Protein AF-A0A158S898-F1 (afdb_monomer_lite)

pLDDT: mean 87.98, std 10.9, range [33.06, 97.81]

Radius of gyration: 15.16 Å; chains: 1; bounding box: 41×42×34 Å

Secondary structure (DSSP, 8-state):
--------TTS-HHHHHHHHHHHHHHHHHHHHHHHHHHHHH-SHHHHHHIIIIIHHHHHHHHHHHHHHHHTTSS-S--HHHHHHHHHHHHHHHHHSHHHHHHHHS--TTSHHHHHHHHHHHHHHHH--

Structure (mmCIF, N/CA/C/O backbone):
data_AF-A0A158S898-F1
#
_entry.id   AF-A0A158S898-F1
#
loop_
_atom_site.group_PDB
_atom_site.id
_atom_site.type_symbol
_atom_site.label_atom_id
_atom_site.label_alt_id
_atom_site.label_comp_id
_atom_site.label_asym_id
_atom_site.label_entity_id
_atom_site.label_seq_id
_atom_site.pdbx_PDB_ins_code
_atom_site.Cartn_x
_atom_site.Cartn_y
_atom_site.Cartn_z
_atom_site.occupancy
_atom_site.B_iso_or_equiv
_atom_site.auth_seq_id
_atom_site.auth_comp_id
_atom_site.auth_asym_id
_atom_site.auth_atom_id
_atom_site.pdbx_PDB_model_num
ATOM 1 N N . MET A 1 1 ? 8.249 16.696 6.312 1.00 33.06 1 MET A N 1
ATOM 2 C CA . MET A 1 1 ? 8.964 15.991 5.232 1.00 33.06 1 MET A CA 1
ATOM 3 C C . MET A 1 1 ? 8.712 14.516 5.486 1.00 33.06 1 MET A C 1
ATOM 5 O O . MET A 1 1 ? 9.065 14.060 6.563 1.00 33.06 1 MET A O 1
ATOM 9 N N . ILE A 1 2 ? 7.932 13.836 4.642 1.00 42.50 2 ILE A N 1
ATOM 10 C CA . ILE A 1 2 ? 7.684 12.398 4.822 1.00 42.50 2 ILE A CA 1
ATOM 11 C C . ILE A 1 2 ? 8.923 11.713 4.258 1.00 42.50 2 ILE A C 1
ATOM 13 O O . ILE A 1 2 ? 9.154 11.797 3.054 1.00 42.50 2 ILE A O 1
ATOM 17 N N . GLU A 1 3 ? 9.741 11.125 5.126 1.00 45.38 3 GLU A N 1
ATOM 18 C CA . GLU A 1 3 ? 10.827 10.243 4.701 1.00 45.38 3 GLU A CA 1
ATOM 19 C C . GLU A 1 3 ? 10.221 9.156 3.798 1.00 45.38 3 GLU A C 1
ATOM 21 O O . GLU A 1 3 ? 9.231 8.526 4.195 1.00 45.38 3 GLU A O 1
ATOM 26 N N . PRO A 1 4 ? 10.730 8.955 2.572 1.00 55.47 4 PRO A N 1
ATOM 27 C CA . PRO A 1 4 ? 10.269 7.855 1.750 1.00 55.47 4 PRO A CA 1
ATOM 28 C C . PRO A 1 4 ? 10.515 6.560 2.519 1.00 55.47 4 PRO A C 1
ATOM 30 O O . PRO A 1 4 ? 11.604 6.325 3.036 1.00 55.47 4 PRO A O 1
ATOM 33 N N . VAL A 1 5 ? 9.486 5.719 2.594 1.00 61.97 5 VAL A N 1
ATOM 34 C CA . VAL A 1 5 ? 9.631 4.351 3.078 1.00 61.97 5 VAL A CA 1
ATOM 35 C C . VAL A 1 5 ? 10.706 3.684 2.219 1.00 61.97 5 VAL A C 1
ATOM 37 O O . VAL A 1 5 ? 10.485 3.430 1.036 1.00 61.97 5 VAL A O 1
ATOM 40 N N . ALA A 1 6 ? 11.887 3.475 2.795 1.00 67.25 6 ALA A N 1
ATOM 41 C CA . ALA A 1 6 ? 13.045 2.937 2.103 1.00 67.25 6 ALA A CA 1
ATOM 42 C C . ALA A 1 6 ? 13.322 1.519 2.603 1.00 67.25 6 ALA A C 1
ATOM 44 O O . ALA A 1 6 ? 13.373 1.265 3.805 1.00 67.25 6 ALA A O 1
ATOM 45 N N . ALA A 1 7 ? 13.500 0.597 1.664 1.00 71.75 7 ALA A N 1
ATOM 46 C CA . ALA A 1 7 ? 13.978 -0.750 1.930 1.00 71.75 7 ALA A CA 1
ATOM 47 C C . ALA A 1 7 ? 15.452 -0.859 1.502 1.00 71.75 7 ALA A C 1
ATOM 49 O O . ALA A 1 7 ? 15.856 -0.149 0.573 1.00 71.75 7 ALA A O 1
ATOM 50 N N . PRO A 1 8 ? 16.253 -1.732 2.138 1.00 79.44 8 PRO A N 1
ATOM 51 C CA . PRO A 1 8 ? 17.643 -1.952 1.752 1.00 79.44 8 PRO A CA 1
ATOM 52 C C . PRO A 1 8 ? 17.779 -2.312 0.263 1.00 79.44 8 PRO A C 1
ATOM 54 O O . PRO A 1 8 ? 16.972 -3.066 -0.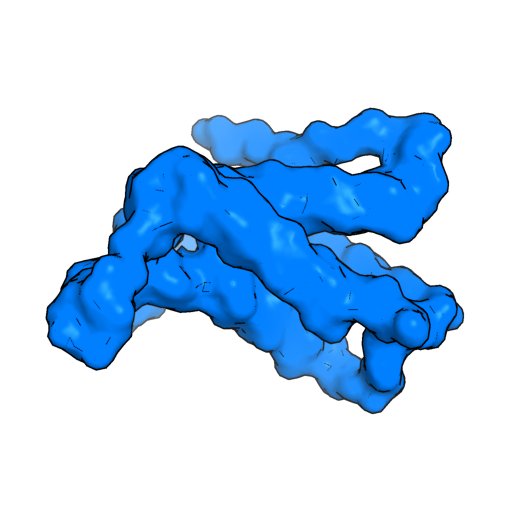290 1.00 79.44 8 PRO A O 1
ATOM 57 N N . ALA A 1 9 ? 18.773 -1.726 -0.409 1.00 78.12 9 ALA A N 1
ATOM 58 C CA . ALA A 1 9 ? 18.953 -1.866 -1.857 1.00 78.12 9 ALA A CA 1
ATOM 59 C C . ALA A 1 9 ? 19.518 -3.237 -2.273 1.00 78.12 9 ALA A C 1
ATOM 61 O O . ALA A 1 9 ? 19.360 -3.632 -3.427 1.00 78.12 9 ALA A O 1
ATOM 62 N N . ASP A 1 10 ? 20.149 -3.942 -1.337 1.00 88.56 10 ASP A N 1
ATOM 63 C CA . ASP A 1 10 ? 20.801 -5.245 -1.481 1.00 88.56 10 ASP A CA 1
ATOM 64 C C . ASP A 1 10 ? 19.829 -6.436 -1.468 1.00 88.56 10 ASP A C 1
ATOM 66 O O . ASP A 1 10 ? 20.209 -7.539 -1.859 1.00 88.56 10 ASP A O 1
ATOM 70 N N . LEU A 1 11 ? 18.567 -6.223 -1.085 1.00 88.44 11 LEU A N 1
ATOM 71 C CA . LEU A 1 11 ? 17.542 -7.265 -1.133 1.00 88.44 11 LEU A CA 1
ATOM 72 C C . LEU A 1 11 ? 17.124 -7.605 -2.578 1.00 88.44 11 LEU A C 1
ATOM 74 O O . LEU A 1 11 ? 17.007 -6.696 -3.418 1.00 88.44 11 LEU A O 1
ATOM 78 N N . PRO A 1 12 ? 16.794 -8.884 -2.866 1.00 91.56 12 PRO A N 1
ATOM 79 C CA . PRO A 1 12 ? 16.079 -9.265 -4.081 1.00 91.56 12 PRO A CA 1
ATOM 80 C C . PRO A 1 12 ? 14.827 -8.404 -4.276 1.00 91.56 12 PRO A C 1
ATOM 82 O O . PRO A 1 12 ? 14.184 -7.998 -3.310 1.00 91.56 12 PRO A O 1
ATOM 85 N N . PHE A 1 13 ? 14.465 -8.111 -5.527 1.00 90.44 13 PHE A N 1
ATOM 86 C CA . PHE A 1 13 ? 13.361 -7.192 -5.835 1.00 90.44 13 PHE A CA 1
ATOM 87 C C . PHE A 1 13 ? 12.052 -7.593 -5.147 1.00 90.44 13 PHE A C 1
ATOM 89 O O . PHE A 1 13 ? 11.366 -6.732 -4.610 1.00 90.44 13 PHE A O 1
ATOM 96 N N . GLU A 1 14 ? 11.726 -8.883 -5.152 1.00 91.19 14 GLU A N 1
ATOM 97 C CA . GLU A 1 14 ? 10.529 -9.448 -4.543 1.00 91.19 14 GLU A CA 1
ATOM 98 C C . GLU A 1 14 ? 10.508 -9.192 -3.029 1.00 91.19 14 GLU A C 1
ATOM 100 O O . GLU A 1 14 ? 9.540 -8.648 -2.502 1.00 91.19 14 GLU A O 1
ATOM 105 N N . GLU A 1 15 ? 11.604 -9.504 -2.338 1.00 92.00 15 GLU A N 1
ATOM 106 C CA . GLU A 1 15 ? 11.750 -9.273 -0.896 1.00 92.00 15 GLU A CA 1
ATOM 107 C C . GLU A 1 15 ? 11.708 -7.780 -0.561 1.00 92.00 15 GLU A C 1
ATOM 109 O O . GLU A 1 15 ? 11.028 -7.355 0.376 1.00 92.00 15 GLU A O 1
ATOM 114 N N . ARG A 1 16 ? 12.377 -6.962 -1.379 1.00 91.31 16 ARG A N 1
ATOM 115 C CA . ARG A 1 16 ? 12.374 -5.507 -1.242 1.00 91.31 16 ARG A CA 1
ATOM 116 C C . ARG A 1 16 ? 10.972 -4.937 -1.425 1.00 91.31 16 ARG A C 1
ATOM 118 O O . ARG A 1 16 ? 10.552 -4.096 -0.636 1.00 91.31 16 ARG A O 1
ATOM 125 N N . TYR A 1 17 ? 10.243 -5.381 -2.446 1.00 91.50 17 TYR A N 1
ATOM 126 C CA . TYR A 1 17 ? 8.886 -4.919 -2.717 1.00 91.50 17 TYR A CA 1
ATOM 127 C C . TYR A 1 17 ? 7.915 -5.355 -1.616 1.00 91.50 17 TYR A C 1
ATOM 129 O O . TYR A 1 17 ? 7.126 -4.534 -1.152 1.00 91.50 17 TYR A O 1
ATOM 137 N N . ALA A 1 18 ? 8.021 -6.596 -1.133 1.00 93.19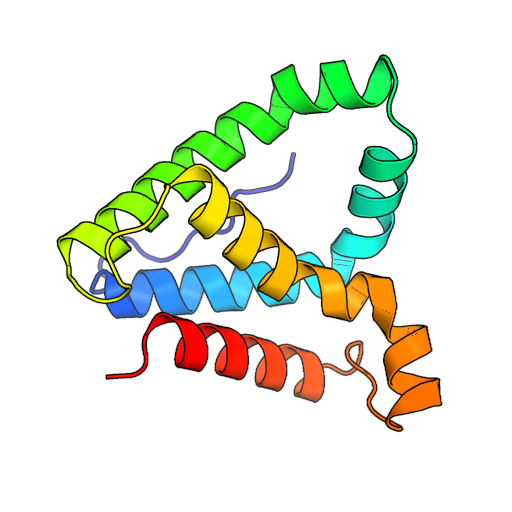 18 ALA A N 1
ATOM 138 C CA . ALA A 1 18 ? 7.239 -7.076 0.001 1.00 93.19 18 ALA A CA 1
ATOM 139 C C . ALA A 1 18 ? 7.486 -6.226 1.260 1.00 93.19 18 ALA A C 1
ATOM 141 O O . ALA A 1 18 ? 6.532 -5.795 1.908 1.00 93.19 18 ALA A O 1
ATOM 142 N N . LEU A 1 19 ? 8.749 -5.903 1.566 1.00 93.31 19 LEU A N 1
ATOM 143 C CA . LEU A 1 19 ? 9.101 -5.029 2.686 1.00 93.31 19 LEU A CA 1
ATOM 144 C C . LEU A 1 19 ? 8.551 -3.605 2.507 1.00 93.31 19 LEU A C 1
ATOM 146 O O . LEU A 1 19 ? 7.977 -3.045 3.441 1.00 93.31 19 LEU A O 1
ATOM 150 N N . LEU A 1 20 ? 8.681 -3.024 1.311 1.00 91.62 20 LEU A N 1
ATOM 151 C CA . LEU A 1 20 ? 8.126 -1.703 1.001 1.00 91.62 20 LEU A CA 1
ATOM 152 C C . LEU A 1 20 ? 6.606 -1.677 1.160 1.00 91.62 20 LEU A C 1
ATOM 154 O O . LEU A 1 20 ? 6.069 -0.735 1.741 1.00 91.62 20 LEU A O 1
ATOM 158 N N . LEU A 1 21 ? 5.911 -2.710 0.683 1.00 92.75 21 LEU A N 1
ATOM 159 C CA . LEU A 1 21 ? 4.464 -2.825 0.815 1.00 92.75 21 LEU A CA 1
ATOM 160 C C . LEU A 1 21 ? 4.052 -2.969 2.284 1.00 92.75 21 LEU A C 1
ATOM 162 O O . LEU A 1 21 ? 3.124 -2.291 2.728 1.00 92.75 21 LEU A O 1
ATOM 166 N N . TRP A 1 22 ? 4.780 -3.778 3.056 1.00 94.88 22 TRP A N 1
ATOM 167 C CA . TRP A 1 22 ? 4.551 -3.943 4.490 1.00 94.88 22 TRP A CA 1
ATOM 168 C C . TRP A 1 22 ? 4.699 -2.623 5.254 1.00 94.88 22 TRP A C 1
ATOM 170 O O . TRP A 1 22 ? 3.803 -2.211 5.997 1.00 94.88 22 TRP A O 1
ATOM 180 N N . LEU A 1 23 ? 5.801 -1.910 5.018 1.00 93.12 23 LEU A N 1
ATOM 181 C CA . LEU A 1 23 ? 6.056 -0.603 5.618 1.00 93.12 23 LEU A CA 1
ATOM 182 C C . LEU A 1 23 ? 5.017 0.434 5.169 1.00 93.12 23 LEU A C 1
ATOM 184 O O . LEU A 1 23 ? 4.573 1.252 5.976 1.00 93.12 23 LEU A O 1
ATOM 188 N N . TYR A 1 24 ? 4.577 0.382 3.909 1.00 91.62 24 TYR A N 1
ATOM 189 C CA . TYR A 1 24 ? 3.560 1.290 3.390 1.00 91.62 24 TYR A CA 1
ATOM 190 C C . TYR A 1 24 ? 2.187 1.068 4.043 1.00 91.62 24 TYR A C 1
ATOM 192 O O . TYR A 1 24 ? 1.487 2.037 4.353 1.00 91.62 24 TYR A O 1
ATOM 200 N N . VAL A 1 25 ? 1.815 -0.184 4.320 1.00 95.06 25 VAL A N 1
ATOM 201 C CA . VAL A 1 25 ? 0.602 -0.520 5.081 1.00 95.06 25 VAL A CA 1
ATOM 202 C C . VAL A 1 25 ? 0.670 0.040 6.496 1.00 95.06 25 VAL A C 1
ATOM 204 O O . VAL A 1 25 ? -0.258 0.726 6.923 1.00 95.06 25 VAL A O 1
ATOM 207 N N . ARG A 1 26 ? 1.786 -0.152 7.201 1.00 93.38 26 ARG A N 1
ATOM 208 C CA . ARG A 1 26 ? 1.953 0.397 8.556 1.00 93.38 26 ARG A CA 1
ATOM 209 C C . ARG A 1 26 ? 1.937 1.917 8.586 1.00 93.38 26 ARG A C 1
ATOM 211 O O . ARG A 1 26 ? 1.224 2.501 9.394 1.00 93.38 26 ARG A O 1
ATOM 218 N N . TYR A 1 27 ? 2.645 2.552 7.657 1.00 90.31 27 TYR A N 1
ATOM 219 C CA . TYR A 1 27 ? 2.605 4.002 7.491 1.00 90.31 27 TYR A CA 1
ATOM 220 C C . TYR A 1 27 ? 1.172 4.502 7.250 1.00 90.31 27 TYR A C 1
ATOM 222 O O . TYR A 1 27 ? 0.743 5.517 7.805 1.00 90.31 27 TYR A O 1
ATOM 230 N N . SER A 1 28 ? 0.406 3.772 6.438 1.00 91.38 28 SER A N 1
ATOM 231 C CA . SER A 1 28 ? -0.982 4.110 6.127 1.00 91.38 28 SER A CA 1
ATOM 232 C C . SER A 1 28 ? -1.909 3.951 7.331 1.00 91.38 28 SER A C 1
ATOM 234 O O . SER A 1 28 ? -2.834 4.750 7.468 1.00 91.38 28 SER A O 1
ATOM 236 N N . ALA A 1 29 ? -1.647 3.009 8.236 1.00 92.81 29 ALA A N 1
ATOM 237 C CA . ALA A 1 29 ? -2.419 2.874 9.470 1.00 92.81 29 ALA A CA 1
ATOM 238 C C . ALA A 1 29 ? -2.374 4.152 10.329 1.00 92.81 29 ALA A C 1
ATOM 240 O O . ALA A 1 29 ? -3.371 4.522 10.944 1.00 92.81 29 ALA A O 1
ATOM 241 N N . GLU A 1 30 ? -1.253 4.872 10.312 1.00 86.94 30 GLU A N 1
ATOM 242 C CA . GLU A 1 30 ? -1.084 6.130 11.045 1.00 86.94 30 GLU A CA 1
ATOM 243 C C . GLU A 1 30 ? -1.645 7.347 10.284 1.00 86.94 30 GLU A C 1
ATOM 245 O O . GLU A 1 30 ? -2.206 8.263 10.887 1.00 86.94 30 GLU A O 1
ATOM 250 N N . HIS A 1 31 ? -1.536 7.366 8.948 1.00 85.06 31 HIS A N 1
ATOM 251 C CA . HIS A 1 31 ? -1.706 8.598 8.159 1.00 85.06 31 HIS A CA 1
ATOM 252 C C . HIS A 1 31 ? -2.867 8.593 7.154 1.00 85.06 31 HIS A C 1
ATOM 254 O O . HIS A 1 31 ? -3.208 9.653 6.604 1.00 85.06 31 HIS A O 1
ATOM 260 N N . ALA A 1 32 ? -3.485 7.439 6.875 1.00 82.50 32 ALA A N 1
ATOM 261 C CA . ALA A 1 32 ? -4.458 7.313 5.790 1.00 82.50 32 ALA A CA 1
ATOM 262 C C . ALA A 1 32 ? -5.679 8.207 6.008 1.00 82.50 32 ALA A C 1
ATOM 264 O O . ALA A 1 32 ? -6.059 8.924 5.091 1.00 82.50 32 ALA A O 1
ATOM 265 N N . ARG A 1 33 ? -6.256 8.245 7.215 1.00 76.69 33 ARG A N 1
ATOM 266 C CA . ARG A 1 33 ? -7.491 9.008 7.488 1.00 76.69 33 ARG A CA 1
ATOM 267 C C . ARG A 1 33 ? -7.324 10.509 7.235 1.00 76.69 33 ARG A C 1
ATOM 269 O O . ARG A 1 33 ? -8.169 11.118 6.592 1.00 76.69 33 ARG A O 1
ATOM 276 N N . ILE A 1 34 ? -6.213 11.096 7.682 1.00 77.19 34 ILE A N 1
ATOM 277 C CA . ILE A 1 34 ? -5.924 12.529 7.499 1.00 77.19 34 ILE A CA 1
ATOM 278 C C . ILE A 1 34 ? -5.702 12.848 6.018 1.00 77.19 34 ILE A C 1
ATOM 280 O O . ILE A 1 34 ? -6.226 13.836 5.503 1.00 77.19 34 ILE A O 1
ATOM 284 N N . THR A 1 35 ? -4.911 12.021 5.334 1.00 74.44 35 THR A N 1
ATOM 285 C CA . THR A 1 35 ? -4.566 12.239 3.925 1.00 74.44 35 THR A CA 1
ATOM 286 C C . THR A 1 35 ? -5.780 12.040 3.018 1.00 74.44 35 THR A C 1
ATOM 288 O O . THR A 1 35 ? -6.016 12.849 2.127 1.00 74.44 35 THR A O 1
ATOM 291 N N . PHE A 1 36 ? -6.587 11.009 3.275 1.00 79.81 36 PHE A N 1
ATOM 292 C CA . PHE A 1 36 ? -7.736 10.650 2.445 1.00 79.81 36 PHE A CA 1
ATOM 293 C C . PHE A 1 36 ? -8.860 11.688 2.532 1.00 79.81 36 PHE A C 1
ATOM 295 O O . PHE A 1 36 ? -9.395 12.087 1.501 1.00 79.81 36 PHE A O 1
ATOM 302 N N . SER A 1 37 ? -9.150 12.217 3.727 1.00 76.31 37 SER A N 1
ATOM 303 C CA . SER A 1 37 ? -10.140 13.294 3.892 1.00 76.31 37 SER A CA 1
ATOM 304 C C . SER A 1 37 ? -9.782 14.555 3.097 1.00 76.31 37 SER A C 1
ATOM 306 O O . SER A 1 37 ? -10.666 15.206 2.548 1.00 76.31 37 SER A O 1
ATOM 308 N N . LYS A 1 38 ? -8.486 14.882 2.977 1.00 74.75 38 LYS A N 1
ATOM 309 C CA . LYS A 1 38 ? -8.016 16.013 2.154 1.00 74.75 38 LYS A CA 1
ATOM 310 C C . LYS A 1 38 ? -8.180 15.750 0.658 1.00 74.75 38 LYS A C 1
ATOM 312 O O . LYS A 1 38 ? -8.487 16.674 -0.084 1.00 74.75 38 LYS A O 1
ATOM 317 N N . THR A 1 39 ? -7.993 14.505 0.219 1.00 79.31 39 THR A N 1
ATOM 318 C CA . THR A 1 39 ? -8.195 14.119 -1.184 1.00 79.31 39 THR A CA 1
ATOM 319 C C . THR A 1 39 ? -9.667 14.155 -1.587 1.00 79.31 39 THR A C 1
ATOM 321 O O . THR A 1 39 ? -9.965 14.626 -2.677 1.00 79.31 39 THR A O 1
ATOM 324 N N . ILE A 1 40 ? -10.586 13.719 -0.718 1.00 81.69 40 ILE A N 1
ATOM 325 C CA . ILE A 1 40 ? -12.033 13.770 -1.001 1.00 81.69 40 ILE A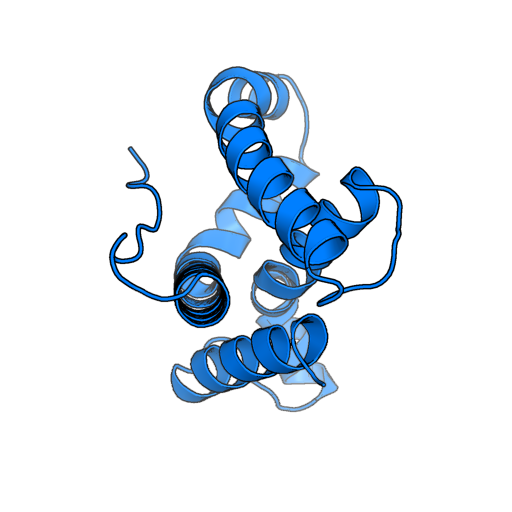 CA 1
ATOM 326 C C . ILE A 1 40 ? -12.531 15.216 -1.106 1.00 81.69 40 ILE A C 1
ATOM 328 O O . ILE A 1 40 ? -13.358 15.512 -1.962 1.00 81.69 40 ILE A O 1
ATOM 332 N N . ALA A 1 41 ? -12.037 16.112 -0.246 1.00 82.88 41 ALA A N 1
ATOM 333 C CA . ALA A 1 41 ? -12.468 17.509 -0.233 1.00 82.88 41 ALA A CA 1
ATOM 334 C C . ALA A 1 41 ? -12.130 18.265 -1.536 1.00 82.88 41 ALA A C 1
ATOM 336 O O . ALA A 1 41 ? -12.879 19.156 -1.930 1.00 82.88 41 ALA A O 1
ATOM 337 N N . GLY A 1 42 ? -11.034 17.904 -2.213 1.00 82.62 42 GLY A N 1
ATOM 338 C CA . GLY A 1 42 ? -10.626 18.515 -3.481 1.00 82.62 42 GLY A CA 1
ATOM 339 C C . GLY A 1 42 ? -10.132 19.966 -3.366 1.00 82.62 42 GLY A C 1
ATOM 340 O O . GLY A 1 42 ? -9.672 20.409 -2.311 1.00 82.62 42 GLY A O 1
ATOM 341 N N . GLY A 1 43 ? -10.200 20.693 -4.486 1.00 88.00 43 GLY A N 1
ATOM 342 C CA . GLY A 1 43 ? -9.860 22.118 -4.599 1.00 88.00 43 GLY A CA 1
ATOM 343 C C . GLY A 1 43 ? -8.362 22.430 -4.700 1.00 88.00 43 GLY A C 1
ATOM 344 O O . GLY A 1 43 ? -7.524 21.532 -4.794 1.00 88.00 43 GLY A O 1
ATOM 345 N N . GLU A 1 44 ? -8.021 23.719 -4.619 1.00 88.88 44 GLU A N 1
ATOM 346 C CA . GLU A 1 44 ? -6.649 24.244 -4.773 1.00 88.88 44 GLU A CA 1
ATOM 347 C C . GLU A 1 44 ? -5.637 23.561 -3.838 1.00 88.88 44 GLU A C 1
ATOM 349 O O . GLU A 1 44 ? -4.476 23.333 -4.181 1.00 88.88 44 GLU A O 1
ATOM 354 N N . ARG A 1 45 ? -6.087 23.164 -2.639 1.00 83.38 45 ARG A N 1
ATOM 355 C CA . ARG A 1 45 ? -5.252 22.435 -1.679 1.00 83.38 45 ARG A CA 1
ATOM 356 C C . ARG A 1 45 ? -4.812 21.078 -2.226 1.00 83.38 45 ARG A C 1
ATOM 358 O O . ARG A 1 45 ? -3.666 20.695 -1.978 1.00 83.38 45 ARG A O 1
ATOM 365 N N . LEU A 1 46 ? -5.706 20.354 -2.903 1.00 87.00 46 LEU A N 1
ATOM 366 C CA . LEU A 1 46 ? -5.400 19.069 -3.527 1.00 87.00 46 LEU A CA 1
ATOM 367 C C . LEU A 1 46 ? -4.471 19.268 -4.721 1.00 87.00 46 LEU A C 1
ATOM 369 O O . LEU A 1 46 ? -3.498 18.532 -4.832 1.00 87.00 46 LEU A O 1
ATOM 373 N N . GLU A 1 47 ? -4.726 20.267 -5.561 1.00 90.12 47 GLU A N 1
ATOM 374 C CA . GLU A 1 47 ? -3.875 20.579 -6.715 1.00 90.12 47 GLU A CA 1
ATOM 375 C C . GLU A 1 47 ? -2.433 20.849 -6.278 1.00 90.12 47 GLU A C 1
ATOM 377 O O . GLU A 1 47 ? -1.515 20.168 -6.732 1.00 90.12 47 GLU A O 1
ATOM 382 N N . TRP A 1 48 ? -2.236 21.721 -5.285 1.00 88.00 48 TRP A N 1
ATOM 383 C CA . TRP A 1 48 ? -0.914 21.962 -4.705 1.00 88.00 48 TRP A CA 1
ATOM 384 C C . TRP A 1 48 ? -0.294 20.687 -4.119 1.00 88.00 48 TRP A C 1
ATOM 386 O O . TRP A 1 48 ? 0.883 20.414 -4.325 1.00 88.00 48 TRP A O 1
ATOM 396 N N . MET A 1 49 ? -1.070 19.858 -3.405 1.00 84.81 49 MET A N 1
ATOM 397 C CA . MET A 1 49 ? -0.542 18.589 -2.876 1.00 84.81 49 MET A CA 1
ATOM 398 C C . MET A 1 49 ? -0.103 17.657 -4.002 1.00 84.81 49 MET A C 1
ATOM 400 O O . MET A 1 49 ? 0.868 16.911 -3.840 1.00 84.81 49 MET A O 1
ATOM 404 N N . VAL A 1 50 ? -0.837 17.676 -5.116 1.00 88.88 50 VAL A N 1
ATOM 405 C CA . VAL A 1 50 ? -0.547 16.844 -6.270 1.00 88.88 50 VAL A CA 1
ATOM 406 C C . VAL A 1 50 ? 0.772 17.242 -6.906 1.00 88.88 50 VAL A C 1
ATOM 408 O O . VAL A 1 50 ? 1.613 16.365 -7.115 1.00 88.88 50 VAL A O 1
ATOM 411 N N . GLU A 1 51 ? 0.954 18.536 -7.151 1.00 90.44 51 GLU A N 1
ATOM 412 C CA . GLU A 1 51 ? 2.179 19.084 -7.727 1.00 90.44 51 GLU A CA 1
ATOM 413 C C . GLU A 1 51 ? 3.393 18.848 -6.824 1.00 90.44 51 GLU A C 1
ATOM 415 O O . GLU A 1 51 ? 4.395 18.300 -7.277 1.00 90.44 51 GLU A O 1
ATOM 420 N N . GLU A 1 52 ? 3.277 19.160 -5.534 1.00 86.75 52 GLU A N 1
ATOM 421 C CA . GLU A 1 52 ? 4.426 19.155 -4.623 1.00 86.75 52 GLU A CA 1
ATOM 422 C C . GLU A 1 52 ? 4.836 17.755 -4.145 1.00 86.75 52 GLU A C 1
ATOM 424 O O . GLU A 1 52 ? 6.012 17.501 -3.889 1.00 86.75 52 GLU A O 1
ATOM 429 N N . PHE A 1 53 ? 3.884 16.825 -3.989 1.00 80.94 53 PHE A N 1
ATOM 430 C CA . PHE A 1 53 ? 4.160 15.543 -3.319 1.00 80.94 53 PHE A CA 1
ATOM 431 C C . PHE A 1 53 ? 3.652 14.322 -4.082 1.00 80.94 53 PHE A C 1
ATOM 433 O O . PHE A 1 53 ? 4.360 13.321 -4.215 1.00 80.94 53 PHE A O 1
ATOM 440 N N . VAL A 1 54 ? 2.405 14.349 -4.558 1.00 83.00 54 VAL A N 1
ATOM 441 C CA . VAL A 1 54 ? 1.750 13.128 -5.060 1.00 83.00 54 VAL A CA 1
ATOM 442 C C . VAL A 1 54 ? 2.336 12.690 -6.402 1.00 83.00 54 VAL A C 1
ATOM 444 O O . VAL A 1 54 ? 2.501 11.489 -6.619 1.00 83.00 54 VAL A O 1
ATOM 447 N N . LYS A 1 55 ? 2.698 13.622 -7.295 1.00 85.56 55 LYS A N 1
ATOM 448 C CA . LYS A 1 55 ? 3.327 13.290 -8.585 1.00 85.56 55 LYS A CA 1
ATOM 449 C C . LYS A 1 55 ? 4.651 12.546 -8.414 1.00 85.56 55 LYS A C 1
ATOM 451 O O . LYS A 1 55 ? 4.841 11.514 -9.063 1.00 85.56 55 LYS A O 1
ATOM 456 N N . ALA A 1 56 ? 5.522 13.030 -7.528 1.00 81.50 56 ALA A N 1
ATOM 457 C CA . ALA A 1 56 ? 6.806 12.396 -7.235 1.00 81.50 56 ALA A CA 1
ATOM 458 C C . ALA A 1 56 ? 6.615 10.984 -6.654 1.00 81.50 56 ALA A C 1
ATOM 460 O O . ALA A 1 56 ? 7.184 10.016 -7.161 1.00 81.50 56 ALA A O 1
ATOM 461 N N . ASN A 1 57 ? 5.719 10.836 -5.674 1.00 78.38 57 ASN A N 1
ATOM 462 C CA . ASN A 1 57 ? 5.414 9.535 -5.070 1.00 78.38 57 ASN A CA 1
ATOM 463 C C . ASN A 1 57 ? 4.815 8.538 -6.080 1.00 78.38 57 ASN A C 1
ATOM 465 O O . ASN A 1 57 ? 5.165 7.353 -6.084 1.00 78.38 57 ASN A O 1
ATOM 469 N N . HIS A 1 58 ? 3.944 9.003 -6.981 1.00 82.31 58 HIS A N 1
ATOM 470 C CA . HIS A 1 58 ? 3.418 8.154 -8.046 1.00 82.31 58 HIS A CA 1
ATOM 471 C C . HIS A 1 58 ? 4.478 7.768 -9.075 1.00 82.31 58 HIS A C 1
ATOM 473 O O . HIS A 1 58 ? 4.366 6.685 -9.636 1.00 82.31 58 HIS A O 1
ATOM 479 N N . ALA A 1 59 ? 5.500 8.588 -9.335 1.00 84.44 59 ALA A N 1
ATOM 480 C CA . ALA A 1 59 ? 6.576 8.206 -10.249 1.00 84.44 59 ALA A CA 1
ATOM 481 C C . ALA A 1 59 ? 7.329 6.967 -9.742 1.00 84.44 59 ALA A C 1
ATOM 483 O O . ALA A 1 59 ? 7.474 5.999 -10.487 1.00 84.44 59 ALA A O 1
ATOM 484 N N . ALA A 1 60 ? 7.699 6.953 -8.458 1.00 80.12 60 ALA A N 1
ATOM 485 C CA . ALA A 1 60 ? 8.320 5.789 -7.827 1.00 80.12 60 ALA A CA 1
ATOM 486 C C . ALA A 1 60 ? 7.384 4.566 -7.828 1.00 80.12 60 ALA A C 1
ATOM 488 O O . ALA A 1 60 ? 7.786 3.468 -8.207 1.00 80.12 60 ALA A O 1
ATOM 489 N N . THR A 1 61 ? 6.109 4.760 -7.473 1.00 83.19 61 THR A N 1
ATOM 490 C CA . THR A 1 61 ? 5.119 3.668 -7.433 1.00 83.19 61 THR A CA 1
ATOM 491 C C . THR A 1 61 ? 4.864 3.074 -8.823 1.00 83.19 61 THR A C 1
ATOM 493 O O . THR A 1 61 ? 4.769 1.858 -8.963 1.00 83.19 61 THR A O 1
ATOM 496 N N . ARG A 1 62 ? 4.800 3.915 -9.866 1.00 87.81 62 ARG A N 1
ATOM 497 C CA . ARG A 1 62 ? 4.662 3.484 -11.265 1.00 87.81 62 ARG A CA 1
ATOM 498 C C . ARG A 1 62 ? 5.854 2.650 -11.723 1.00 87.81 62 ARG A C 1
ATOM 500 O O . ARG A 1 62 ? 5.636 1.653 -12.397 1.00 87.81 62 ARG A O 1
ATOM 507 N N . ALA A 1 63 ? 7.078 3.026 -11.345 1.00 88.25 63 ALA A N 1
ATOM 508 C CA . ALA A 1 63 ? 8.270 2.251 -11.683 1.00 88.25 63 ALA A CA 1
ATOM 509 C C . ALA A 1 63 ? 8.219 0.843 -11.066 1.00 88.25 63 ALA A C 1
ATOM 511 O O . ALA A 1 63 ? 8.394 -0.140 -11.777 1.00 88.25 63 ALA A O 1
ATOM 512 N N . TYR A 1 64 ? 7.873 0.730 -9.777 1.00 89.19 64 TYR A N 1
ATOM 513 C CA . TYR A 1 64 ? 7.685 -0.576 -9.134 1.00 89.19 64 TYR A CA 1
ATOM 514 C C . TYR A 1 64 ? 6.570 -1.396 -9.786 1.00 89.19 64 TYR A C 1
ATOM 516 O O . TYR A 1 64 ? 6.756 -2.581 -10.044 1.00 89.19 64 TYR A O 1
ATOM 524 N N . ALA A 1 65 ? 5.428 -0.770 -10.075 1.00 90.81 65 ALA A N 1
ATOM 525 C CA . ALA A 1 65 ? 4.297 -1.438 -10.706 1.00 90.81 65 ALA A CA 1
ATOM 526 C C . ALA A 1 65 ? 4.622 -1.948 -12.123 1.00 90.81 65 ALA A C 1
ATOM 528 O O . ALA A 1 65 ? 4.217 -3.053 -12.469 1.00 90.81 65 ALA A O 1
ATOM 529 N N . ALA A 1 66 ? 5.408 -1.204 -12.908 1.00 93.19 66 ALA A N 1
ATOM 530 C CA . ALA A 1 66 ? 5.908 -1.677 -14.197 1.00 93.19 66 ALA A CA 1
ATOM 531 C C . ALA A 1 66 ? 6.813 -2.909 -14.032 1.00 93.19 66 ALA A C 1
ATOM 533 O O . ALA A 1 66 ? 6.608 -3.914 -14.706 1.00 93.19 66 ALA A O 1
ATOM 534 N N . THR A 1 67 ? 7.740 -2.890 -13.067 1.00 92.81 67 THR A N 1
ATOM 535 C CA . THR A 1 67 ? 8.621 -4.040 -12.807 1.00 92.81 67 THR A CA 1
ATOM 536 C C . THR A 1 67 ? 7.860 -5.282 -12.325 1.00 92.81 67 THR A C 1
ATOM 538 O O . THR A 1 67 ? 8.263 -6.399 -12.644 1.00 92.81 67 THR A O 1
ATOM 541 N N . LEU A 1 68 ? 6.751 -5.128 -11.587 1.00 91.50 68 LEU A N 1
ATOM 542 C CA . LEU A 1 68 ? 5.885 -6.262 -11.225 1.00 91.50 68 LEU A CA 1
ATOM 543 C C . LEU A 1 68 ? 5.300 -6.952 -12.466 1.00 91.50 68 LEU A C 1
ATOM 545 O O . LEU A 1 68 ? 5.279 -8.182 -12.513 1.00 91.50 68 LEU A O 1
ATOM 549 N N . ILE A 1 69 ? 4.855 -6.167 -13.455 1.00 93.06 69 ILE A N 1
ATOM 550 C CA . ILE A 1 69 ? 4.331 -6.677 -14.730 1.00 93.06 69 ILE A CA 1
ATOM 551 C C . ILE A 1 69 ? 5.457 -7.350 -15.524 1.00 93.06 69 ILE A C 1
ATOM 553 O O . ILE A 1 69 ? 5.318 -8.499 -15.933 1.00 93.06 69 ILE A O 1
ATOM 557 N N . GLU A 1 70 ? 6.604 -6.680 -15.682 1.00 94.00 70 GLU A N 1
ATOM 558 C CA . GLU A 1 70 ? 7.766 -7.203 -16.424 1.00 94.00 70 GLU A CA 1
ATOM 559 C C . GLU A 1 70 ? 8.274 -8.542 -15.870 1.00 94.00 70 GLU A C 1
ATOM 561 O O . GLU A 1 70 ? 8.722 -9.404 -16.624 1.00 94.00 70 GLU A O 1
ATOM 566 N N . ARG A 1 71 ? 8.194 -8.736 -14.548 1.00 91.56 71 ARG A N 1
ATOM 567 C CA . ARG A 1 71 ? 8.587 -9.980 -13.868 1.00 91.56 71 ARG A CA 1
ATOM 568 C C . ARG A 1 71 ? 7.489 -11.044 -13.828 1.00 91.56 71 ARG A C 1
ATOM 570 O O . ARG A 1 71 ? 7.726 -12.120 -13.280 1.00 91.56 71 ARG A O 1
ATOM 577 N N . GLY A 1 72 ? 6.302 -10.757 -14.363 1.00 91.12 72 GLY A N 1
ATOM 578 C CA . GLY A 1 72 ? 5.156 -11.668 -14.349 1.00 91.12 72 GLY A CA 1
ATOM 579 C C . GLY A 1 72 ? 4.600 -11.948 -12.950 1.00 91.12 72 GLY A C 1
ATOM 580 O O . GLY A 1 72 ? 3.978 -12.986 -12.744 1.00 91.12 72 GLY A O 1
ATOM 581 N N . LEU A 1 73 ? 4.846 -11.059 -11.980 1.00 89.75 73 LEU A N 1
ATOM 582 C CA . LEU A 1 73 ? 4.303 -11.179 -10.619 1.00 89.75 73 LEU A CA 1
ATOM 583 C C . LEU A 1 73 ? 2.827 -10.773 -10.569 1.00 89.75 73 LEU A C 1
ATOM 585 O O . LEU A 1 73 ? 2.070 -11.293 -9.759 1.00 89.75 73 LEU A O 1
ATOM 589 N N . VAL A 1 74 ? 2.420 -9.874 -11.465 1.00 90.94 74 VAL A N 1
ATOM 590 C CA . VAL A 1 74 ? 1.021 -9.509 -11.704 1.00 90.94 74 VAL A CA 1
ATOM 591 C C . VAL A 1 74 ? 0.721 -9.585 -13.207 1.00 90.94 74 VAL A C 1
ATOM 593 O O . VAL A 1 74 ? 1.648 -9.453 -14.011 1.00 90.94 74 VAL A O 1
ATOM 596 N N . PRO A 1 75 ? -0.547 -9.785 -13.615 1.00 91.19 75 PRO A N 1
ATOM 597 C CA . PRO A 1 75 ? -0.929 -9.764 -15.027 1.00 91.19 75 PRO A CA 1
ATOM 598 C C . PRO A 1 75 ? -0.614 -8.430 -15.714 1.00 91.19 75 PRO A C 1
ATOM 600 O O . PRO A 1 75 ? -0.589 -7.381 -15.068 1.00 91.19 75 PRO A O 1
ATOM 603 N N . ASP A 1 76 ? -0.461 -8.461 -17.039 1.00 93.69 76 ASP A N 1
ATOM 604 C CA . ASP A 1 76 ? -0.400 -7.240 -17.843 1.00 93.69 76 ASP A CA 1
ATOM 605 C C . ASP A 1 76 ? -1.738 -6.489 -17.769 1.00 93.69 76 ASP A C 1
ATOM 607 O O . ASP A 1 76 ? -2.804 -7.033 -18.069 1.00 93.69 76 ASP A O 1
ATOM 611 N N . MET A 1 77 ? -1.687 -5.245 -17.293 1.00 93.31 77 MET A N 1
ATOM 612 C CA . MET A 1 77 ? -2.864 -4.427 -17.026 1.00 93.31 77 MET A CA 1
ATOM 613 C C . MET A 1 77 ? -2.525 -2.932 -17.077 1.00 93.31 77 MET A C 1
ATOM 615 O O . MET A 1 77 ? -1.365 -2.550 -16.900 1.00 93.31 77 MET A O 1
ATOM 619 N N . PRO A 1 78 ? -3.524 -2.044 -17.250 1.00 95.31 78 PRO A N 1
ATOM 620 C CA . PRO A 1 78 ? -3.280 -0.608 -17.267 1.00 95.31 78 PRO A CA 1
ATOM 621 C C . PRO A 1 78 ? -2.564 -0.132 -15.996 1.00 95.31 78 PRO A C 1
ATOM 623 O O . PRO A 1 78 ? -3.096 -0.240 -14.889 1.00 95.31 78 PRO A O 1
ATOM 626 N N . LEU A 1 79 ? -1.373 0.453 -16.164 1.00 91.88 79 LEU A N 1
ATOM 627 C CA . LEU A 1 79 ? -0.520 0.885 -15.053 1.00 91.88 79 LEU A CA 1
ATOM 628 C C . LEU A 1 79 ? -1.230 1.813 -14.045 1.00 91.88 79 LEU A C 1
ATOM 630 O O . LEU A 1 79 ? -1.060 1.603 -12.843 1.00 91.88 79 LEU A O 1
ATOM 634 N N . PRO A 1 80 ? -2.058 2.799 -14.461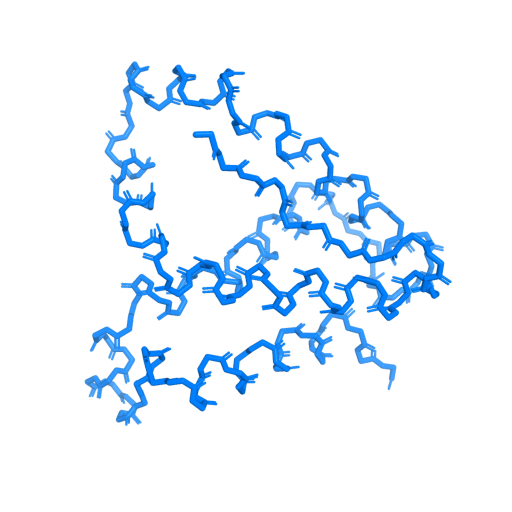 1.00 92.38 80 PRO A N 1
ATOM 635 C CA . PRO A 1 80 ? -2.821 3.606 -13.510 1.00 92.38 80 PRO A CA 1
ATOM 636 C C . PRO A 1 80 ? -3.771 2.766 -12.650 1.00 92.38 80 PRO A C 1
ATOM 638 O O . PRO A 1 80 ? -3.848 2.983 -11.442 1.00 92.38 80 PRO A O 1
ATOM 641 N N . SER A 1 81 ? -4.449 1.782 -13.245 1.00 94.31 81 SER A N 1
ATOM 642 C CA . SER A 1 81 ? -5.369 0.901 -12.524 1.00 94.31 81 SER A CA 1
ATOM 643 C C . SER A 1 81 ? -4.631 0.044 -11.499 1.00 94.31 81 SER A C 1
ATOM 645 O O . SER A 1 81 ? -5.081 -0.041 -10.360 1.00 94.31 81 SER A O 1
ATOM 647 N N . LEU A 1 82 ? -3.467 -0.516 -11.852 1.00 93.00 82 LEU A N 1
ATOM 648 C CA . LEU A 1 82 ? -2.630 -1.273 -10.913 1.00 93.00 82 LEU A CA 1
ATOM 649 C C . LEU A 1 82 ? -2.161 -0.400 -9.742 1.00 93.00 82 LEU A C 1
ATOM 651 O O . LEU A 1 82 ? -2.297 -0.782 -8.580 1.00 93.00 82 LEU A O 1
ATOM 655 N N . VAL A 1 83 ? -1.656 0.803 -10.028 1.00 92.25 83 VAL A N 1
ATOM 656 C CA . VAL A 1 83 ? -1.200 1.739 -8.989 1.00 92.25 83 VAL A CA 1
ATOM 657 C C . VAL A 1 83 ? -2.335 2.086 -8.025 1.00 92.25 83 VAL A C 1
ATOM 659 O O . VAL A 1 83 ? -2.143 2.029 -6.810 1.00 92.25 83 VAL A O 1
ATOM 662 N N . TYR A 1 84 ? -3.528 2.405 -8.531 1.00 92.44 84 TYR A N 1
ATOM 663 C CA . TYR A 1 84 ? -4.663 2.740 -7.669 1.00 92.44 84 TYR A CA 1
ATOM 664 C C . TYR A 1 84 ? -5.277 1.525 -6.965 1.00 92.44 84 TYR A C 1
ATOM 666 O O . TYR A 1 84 ? -5.770 1.681 -5.846 1.00 92.44 84 TYR A O 1
ATOM 674 N N . ALA A 1 85 ? -5.178 0.320 -7.534 1.00 93.94 85 ALA A N 1
ATOM 675 C CA . ALA A 1 85 ? -5.516 -0.916 -6.831 1.00 93.94 85 ALA A CA 1
ATOM 676 C C . ALA A 1 85 ? -4.598 -1.126 -5.616 1.00 93.94 85 ALA A C 1
ATOM 678 O O . ALA A 1 85 ? -5.091 -1.369 -4.515 1.00 93.94 85 ALA A O 1
ATOM 679 N N . ILE A 1 86 ? -3.283 -0.927 -5.777 1.00 92.62 86 ILE A N 1
ATOM 680 C CA . ILE A 1 86 ? -2.310 -0.993 -4.674 1.00 92.62 86 ILE A CA 1
ATOM 681 C C . ILE A 1 86 ? -2.622 0.076 -3.617 1.00 92.62 86 ILE A C 1
ATOM 683 O O . ILE A 1 86 ? -2.701 -0.235 -2.430 1.00 92.62 86 ILE A O 1
ATOM 687 N N . VAL A 1 87 ? -2.849 1.333 -4.021 1.00 91.38 87 VAL A N 1
ATOM 688 C CA . VAL A 1 87 ? -3.198 2.422 -3.085 1.00 91.38 87 VAL A CA 1
ATOM 689 C C . VAL A 1 87 ? -4.473 2.100 -2.302 1.00 91.38 87 VAL A C 1
ATOM 691 O O . VAL A 1 87 ? -4.498 2.286 -1.083 1.00 91.38 87 VAL A O 1
ATOM 694 N N . GLY A 1 88 ? -5.517 1.617 -2.980 1.00 93.00 88 GLY A N 1
ATOM 695 C CA . GLY A 1 88 ? -6.785 1.234 -2.363 1.00 93.00 88 GLY A CA 1
ATOM 696 C C . GLY A 1 88 ? -6.611 0.089 -1.371 1.00 93.00 88 GLY A C 1
ATOM 697 O O . GLY A 1 88 ? -6.983 0.229 -0.206 1.00 93.00 88 GLY A O 1
ATOM 698 N N . MET A 1 89 ? -5.966 -0.997 -1.801 1.00 94.56 89 MET A N 1
ATOM 699 C CA . MET A 1 89 ? -5.674 -2.161 -0.965 1.00 94.56 89 MET A CA 1
ATOM 700 C C . MET A 1 89 ? -4.882 -1.779 0.290 1.00 94.56 89 MET A C 1
ATOM 702 O O . MET A 1 89 ? -5.163 -2.284 1.372 1.00 94.56 89 MET A O 1
ATOM 706 N N . VAL A 1 90 ? -3.925 -0.858 0.175 1.00 94.00 90 VAL A N 1
ATOM 707 C CA . VAL A 1 90 ? -3.092 -0.426 1.301 1.00 94.00 90 VAL A CA 1
ATOM 708 C C . VAL A 1 90 ? -3.833 0.509 2.260 1.00 94.00 90 VAL A C 1
ATOM 710 O O . VAL A 1 90 ? -3.683 0.375 3.471 1.00 94.00 90 VAL A O 1
ATOM 713 N N . ARG A 1 91 ? -4.599 1.487 1.761 1.00 92.94 91 ARG A N 1
ATOM 714 C CA . ARG A 1 91 ? -5.106 2.593 2.599 1.00 92.94 91 ARG A CA 1
ATOM 715 C C . ARG A 1 91 ? -6.549 2.438 3.051 1.00 92.94 91 ARG A C 1
ATOM 717 O O . ARG A 1 91 ? -6.886 2.881 4.150 1.00 92.94 91 ARG A O 1
ATOM 724 N N . LEU A 1 92 ? -7.407 1.871 2.208 1.00 94.06 92 LEU A N 1
ATOM 725 C CA . LEU A 1 92 ? -8.853 1.889 2.420 1.00 94.06 92 LEU A CA 1
ATOM 726 C C . LEU A 1 92 ? -9.293 1.206 3.730 1.00 94.06 92 LEU A C 1
ATOM 728 O O . LEU A 1 92 ? -10.145 1.780 4.410 1.00 94.06 92 LEU A O 1
ATOM 732 N N . PRO A 1 93 ? -8.689 0.082 4.171 1.00 95.62 93 PRO A N 1
ATOM 733 C CA . PRO A 1 93 ? -9.079 -0.559 5.431 1.00 95.62 93 PRO A CA 1
ATOM 734 C C . PRO A 1 93 ? -8.925 0.335 6.667 1.00 95.62 93 PRO A C 1
ATOM 736 O O . PRO A 1 93 ? -9.706 0.233 7.609 1.00 95.62 93 PRO A O 1
ATOM 739 N N . PHE A 1 94 ? -7.966 1.264 6.657 1.00 95.56 94 PHE A N 1
ATOM 740 C CA . PHE A 1 94 ? -7.749 2.209 7.759 1.00 95.56 94 PHE A CA 1
ATOM 741 C C . PHE A 1 94 ? -8.713 3.396 7.716 1.00 95.56 94 PHE A C 1
ATOM 743 O O . PHE A 1 94 ? -9.104 3.931 8.757 1.00 95.56 94 PHE A O 1
ATOM 750 N N . VAL A 1 95 ? -9.127 3.797 6.512 1.00 94.25 95 VAL A N 1
ATOM 751 C CA . VAL A 1 95 ? -10.176 4.806 6.312 1.00 94.25 95 VAL A CA 1
ATOM 752 C C . VAL A 1 95 ? -11.518 4.263 6.806 1.00 94.25 95 VAL A C 1
ATOM 754 O O . VAL A 1 95 ? -12.206 4.935 7.577 1.00 94.25 95 VAL A O 1
ATOM 757 N N . LEU A 1 96 ? -11.835 3.019 6.442 1.00 94.25 96 LEU A N 1
ATOM 758 C CA . LEU A 1 96 ? -13.083 2.329 6.775 1.00 94.25 96 LEU A CA 1
ATOM 759 C C . LEU A 1 96 ? -13.004 1.511 8.075 1.00 94.25 96 LEU A C 1
ATOM 761 O O . LEU A 1 96 ? -13.892 0.714 8.358 1.00 94.25 96 LEU A O 1
ATOM 765 N N . ALA A 1 97 ? -11.984 1.712 8.916 1.00 94.94 97 ALA A N 1
ATOM 766 C CA . ALA A 1 97 ? -11.753 0.854 10.083 1.00 94.94 97 ALA A CA 1
ATOM 767 C C . ALA A 1 97 ? -12.959 0.775 11.039 1.00 94.94 97 ALA A C 1
ATOM 769 O O . ALA A 1 97 ? -13.231 -0.273 11.620 1.00 94.94 97 ALA A O 1
ATOM 770 N N . ARG A 1 98 ? -13.718 1.874 11.185 1.00 94.62 98 ARG A N 1
ATOM 771 C CA . ARG A 1 98 ? -14.933 1.878 12.017 1.00 94.62 98 ARG A CA 1
ATOM 772 C C . ARG A 1 98 ? -16.062 1.059 11.393 1.00 94.62 98 ARG A C 1
ATOM 774 O O . ARG A 1 98 ? -16.775 0.376 12.119 1.00 94.62 98 ARG A O 1
ATOM 781 N N . GLU A 1 99 ? -16.214 1.131 10.077 1.00 96.94 99 GLU A N 1
ATOM 782 C CA . GLU A 1 99 ? -17.182 0.322 9.338 1.00 96.94 99 GLU A CA 1
ATOM 783 C C . GLU A 1 99 ? -16.839 -1.164 9.473 1.00 96.94 99 GLU A C 1
ATOM 785 O O . GLU A 1 99 ? -17.689 -1.941 9.892 1.00 96.94 99 GLU A O 1
ATOM 790 N N . ALA A 1 100 ? -15.577 -1.543 9.251 1.00 97.00 100 ALA A N 1
ATOM 791 C CA . ALA A 1 100 ? -15.106 -2.919 9.407 1.00 97.00 100 ALA A CA 1
ATOM 792 C C . ALA A 1 100 ? -15.345 -3.477 10.820 1.00 97.00 100 ALA A C 1
ATOM 794 O O . ALA A 1 100 ? -15.775 -4.623 10.979 1.00 97.00 100 ALA A O 1
ATOM 795 N N . GLN A 1 101 ? -15.135 -2.654 11.852 1.00 96.69 101 GLN A N 1
ATOM 796 C CA . GLN A 1 101 ? -15.402 -3.047 13.232 1.00 96.69 101 GLN A CA 1
ATOM 797 C C . GLN A 1 101 ? -16.892 -3.331 13.469 1.00 96.69 101 GLN A C 1
ATOM 799 O O . GLN A 1 101 ? -17.224 -4.269 14.188 1.00 96.69 101 GLN A O 1
ATOM 804 N N . LEU A 1 102 ? -17.784 -2.532 12.881 1.00 97.69 102 LEU A N 1
ATOM 805 C CA . LEU A 1 102 ? -19.232 -2.690 13.033 1.00 97.69 102 LEU A CA 1
ATOM 806 C C . LEU A 1 102 ? -19.789 -3.837 12.182 1.00 97.69 102 LEU A C 1
ATOM 808 O O . LEU A 1 102 ? -20.630 -4.590 12.659 1.00 97.69 102 LEU A O 1
ATOM 812 N N . ALA A 1 103 ? -19.321 -3.971 10.942 1.00 97.81 103 ALA A N 1
ATOM 813 C CA . ALA A 1 103 ? -19.837 -4.935 9.977 1.00 97.81 103 ALA A CA 1
ATOM 814 C C . ALA A 1 103 ? -19.266 -6.348 10.172 1.00 97.81 103 ALA A C 1
ATOM 816 O O . ALA A 1 103 ? -19.965 -7.328 9.935 1.00 97.81 103 ALA A O 1
ATOM 817 N N . MET A 1 104 ? -18.002 -6.460 10.596 1.00 96.81 104 MET A N 1
ATOM 818 C CA . MET A 1 104 ? -17.274 -7.737 10.652 1.00 96.81 104 MET A CA 1
ATOM 819 C C . MET A 1 104 ? -16.702 -8.058 12.037 1.00 96.81 104 MET A C 1
ATOM 821 O O . MET A 1 104 ? -16.105 -9.116 12.222 1.00 96.81 104 MET A O 1
ATOM 825 N N . GLY A 1 105 ? -16.797 -7.140 13.005 1.00 97.31 105 GLY A N 1
ATOM 826 C CA . GLY A 1 105 ? -16.091 -7.281 14.283 1.00 97.31 105 GLY A CA 1
ATOM 827 C C . GLY A 1 105 ? -14.562 -7.197 14.157 1.00 97.31 105 GLY A C 1
ATOM 828 O O . GLY A 1 105 ? -13.856 -7.537 15.107 1.00 97.31 105 GLY A O 1
ATOM 829 N N . TYR A 1 106 ? -14.035 -6.752 13.008 1.00 97.25 106 TYR A N 1
ATOM 830 C CA . TYR A 1 106 ? -12.601 -6.710 12.722 1.00 97.25 106 TYR A CA 1
ATOM 831 C C . TYR A 1 106 ? -12.046 -5.290 12.856 1.00 97.25 106 TYR A C 1
ATOM 833 O O . TYR A 1 106 ? -12.536 -4.354 12.229 1.00 97.25 106 TYR A O 1
ATOM 841 N N . ASP A 1 107 ? -11.003 -5.129 13.668 1.00 95.94 107 ASP A N 1
ATOM 842 C CA . ASP A 1 107 ? -10.391 -3.830 13.943 1.00 95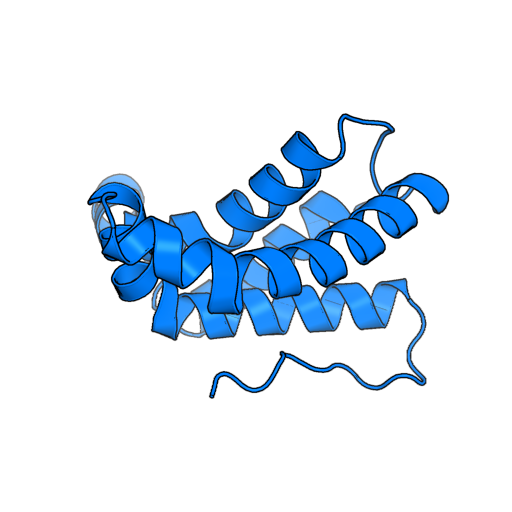.94 107 ASP A CA 1
ATOM 843 C C . ASP A 1 107 ? -9.025 -3.712 13.259 1.00 95.94 107 ASP A C 1
ATOM 845 O O . ASP A 1 107 ? -8.007 -4.155 13.798 1.00 95.94 107 ASP A O 1
ATOM 849 N N . PHE A 1 108 ? -9.014 -3.075 12.084 1.00 96.25 108 PHE A N 1
ATOM 850 C CA . PHE A 1 108 ? -7.805 -2.801 11.300 1.00 96.25 108 PHE A CA 1
ATOM 851 C C . PHE A 1 108 ? -6.796 -1.886 12.008 1.00 96.25 108 PHE A C 1
ATOM 853 O O . PHE A 1 108 ? -5.657 -1.805 11.562 1.00 96.25 108 PHE A O 1
ATOM 860 N N . MET A 1 109 ? -7.164 -1.210 13.104 1.00 94.94 109 MET A N 1
ATOM 861 C CA . MET A 1 109 ? -6.249 -0.329 13.842 1.00 94.94 109 MET A CA 1
ATOM 862 C C . MET A 1 109 ? -5.430 -1.075 14.907 1.00 94.94 109 MET A C 1
ATOM 864 O O . MET A 1 109 ? -4.524 -0.493 15.505 1.00 94.94 109 MET A O 1
ATOM 868 N N . LYS A 1 110 ? -5.704 -2.362 15.164 1.00 95.44 110 LYS A N 1
ATOM 869 C CA . LYS A 1 110 ? -4.890 -3.179 16.080 1.00 95.44 110 LYS A CA 1
ATOM 870 C C . LYS A 1 110 ? -3.585 -3.593 15.408 1.00 95.44 110 LYS A C 1
ATOM 872 O O . LYS A 1 110 ? -3.611 -4.105 14.298 1.00 95.44 110 LYS A O 1
ATOM 877 N N . GLY A 1 111 ? -2.458 -3.507 16.122 1.00 93.44 111 GLY A N 1
ATOM 878 C CA .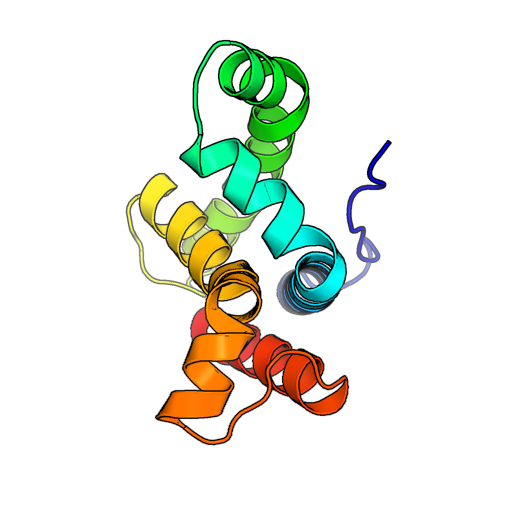 GLY A 1 111 ? -1.129 -3.859 15.586 1.00 93.44 111 GLY A CA 1
ATOM 879 C C . GLY A 1 111 ? -1.080 -5.207 14.851 1.00 93.44 111 GLY A C 1
ATOM 880 O O . GLY A 1 111 ? -0.645 -5.268 13.708 1.00 93.44 111 GLY A O 1
ATOM 881 N N . LYS A 1 112 ? -1.641 -6.269 15.450 1.00 95.06 112 LYS A N 1
ATOM 882 C CA . LYS A 1 112 ? -1.725 -7.596 14.808 1.00 95.06 112 LYS A CA 1
ATOM 883 C C . LYS A 1 112 ? -2.567 -7.606 13.525 1.00 95.06 112 LYS A C 1
ATOM 885 O O . LYS A 1 112 ? -2.271 -8.375 12.620 1.00 95.06 112 LYS A O 1
ATOM 890 N N . ALA A 1 113 ? -3.618 -6.789 13.458 1.00 97.12 113 ALA A N 1
ATOM 891 C CA . ALA A 1 113 ? -4.476 -6.676 12.283 1.00 97.12 113 ALA A CA 1
ATOM 892 C C . ALA A 1 113 ? -3.798 -5.882 11.156 1.00 97.12 113 ALA A C 1
ATOM 894 O O . ALA A 1 113 ? -3.934 -6.249 9.994 1.00 97.12 113 ALA A O 1
ATOM 895 N N . ILE A 1 114 ? -3.013 -4.853 11.497 1.00 97.38 114 ILE A N 1
ATOM 896 C CA . ILE A 1 114 ? -2.181 -4.112 10.537 1.00 97.38 114 ILE A CA 1
ATOM 897 C C . ILE A 1 114 ? -1.179 -5.065 9.872 1.00 97.38 114 ILE A C 1
ATOM 899 O O . ILE A 1 114 ? -1.100 -5.114 8.647 1.00 97.38 114 ILE A O 1
ATOM 903 N N . ASP A 1 115 ? -0.463 -5.863 10.670 1.00 96.62 115 ASP A N 1
ATOM 904 C CA . ASP A 1 115 ? 0.522 -6.822 10.155 1.00 96.62 115 ASP A CA 1
ATOM 905 C C . ASP A 1 115 ? -0.140 -7.939 9.334 1.00 96.62 115 ASP A C 1
ATOM 907 O O . ASP A 1 115 ? 0.365 -8.326 8.280 1.00 96.62 115 ASP A O 1
ATOM 911 N N . ALA A 1 116 ? -1.304 -8.432 9.772 1.00 97.31 116 ALA A N 1
ATOM 912 C CA . ALA A 1 116 ? -2.082 -9.405 9.010 1.00 97.31 116 ALA A CA 1
ATOM 913 C C . ALA A 1 116 ? -2.545 -8.840 7.658 1.00 97.31 116 ALA A C 1
ATOM 915 O O . ALA A 1 116 ? -2.452 -9.528 6.642 1.00 97.31 116 ALA A O 1
ATOM 916 N N . HIS A 1 117 ? -2.995 -7.583 7.627 1.00 97.75 117 HIS A N 1
ATOM 917 C CA . HIS A 1 117 ? -3.399 -6.913 6.393 1.00 97.75 117 HIS A CA 1
ATOM 918 C C . HIS A 1 117 ? -2.217 -6.672 5.449 1.00 97.75 117 HIS A C 1
ATOM 920 O O . HIS A 1 117 ? -2.332 -6.892 4.246 1.00 97.75 117 HIS A O 1
ATOM 926 N N . ALA A 1 118 ? -1.057 -6.292 5.987 1.00 96.69 118 ALA A N 1
ATOM 927 C CA . ALA A 1 118 ? 0.170 -6.162 5.209 1.00 96.69 118 ALA A CA 1
ATOM 928 C C . ALA A 1 118 ? 0.546 -7.480 4.517 1.00 96.69 118 ALA A C 1
ATOM 930 O O . ALA A 1 118 ? 0.794 -7.500 3.312 1.00 96.69 118 ALA A O 1
ATOM 931 N N . ASN A 1 119 ? 0.507 -8.590 5.256 1.00 96.38 119 ASN A N 1
ATOM 932 C CA . ASN A 1 119 ? 0.760 -9.917 4.700 1.00 96.38 119 ASN A CA 1
ATOM 933 C C . ASN A 1 119 ? -0.292 -10.324 3.659 1.00 96.38 119 ASN A C 1
ATOM 935 O O . ASN A 1 119 ? 0.069 -10.885 2.628 1.00 96.38 119 ASN A O 1
ATOM 939 N N . CYS A 1 120 ? -1.569 -10.005 3.890 1.00 96.44 120 CYS A N 1
ATOM 940 C CA . CYS A 1 120 ? -2.642 -10.225 2.917 1.00 96.44 120 CYS A CA 1
ATOM 941 C C . CYS A 1 120 ? -2.359 -9.490 1.596 1.00 96.44 120 CYS A C 1
ATOM 943 O O . CYS A 1 120 ? -2.407 -10.095 0.529 1.00 96.44 120 CYS A O 1
ATOM 945 N N . ALA A 1 121 ? -1.981 -8.210 1.661 1.00 95.25 121 ALA A N 1
ATOM 946 C CA . ALA A 1 121 ? -1.655 -7.412 0.481 1.00 95.25 121 ALA A CA 1
ATOM 947 C C . ALA A 1 121 ? -0.457 -7.974 -0.307 1.00 95.25 121 ALA A C 1
ATOM 949 O O . ALA A 1 121 ? -0.496 -8.021 -1.536 1.00 95.25 121 ALA A O 1
ATOM 950 N N . ILE A 1 122 ? 0.589 -8.430 0.393 1.00 94.62 122 ILE A N 1
ATOM 951 C CA . ILE A 1 122 ? 1.756 -9.083 -0.224 1.00 94.62 122 ILE A CA 1
ATOM 952 C C . ILE A 1 122 ? 1.332 -10.374 -0.924 1.00 94.62 122 ILE A C 1
ATOM 954 O O . ILE A 1 122 ? 1.680 -10.586 -2.083 1.00 94.62 122 ILE A O 1
ATOM 958 N N . GLN A 1 123 ? 0.550 -11.216 -0.246 1.00 93.56 123 GLN A N 1
ATOM 959 C CA . GLN A 1 123 ? 0.071 -12.475 -0.812 1.00 93.56 123 GLN A CA 1
ATOM 960 C C . GLN A 1 123 ? -0.802 -12.242 -2.044 1.00 93.56 123 GLN A C 1
ATOM 962 O O . GLN A 1 123 ? -0.615 -12.925 -3.037 1.00 93.56 123 GLN A O 1
ATOM 967 N N . LEU A 1 124 ? -1.697 -11.254 -2.043 1.00 91.75 124 LEU A N 1
ATOM 968 C CA . LEU A 1 124 ? -2.544 -10.972 -3.206 1.00 91.75 124 LEU A CA 1
ATOM 969 C C . LEU A 1 124 ? -1.755 -10.509 -4.441 1.00 91.75 124 LEU A C 1
ATOM 971 O O . LEU A 1 124 ? -2.144 -10.833 -5.558 1.00 91.75 124 LEU A O 1
ATOM 975 N N . LEU A 1 125 ? -0.667 -9.753 -4.259 1.00 89.25 125 LEU A N 1
ATOM 976 C CA . LEU A 1 125 ? 0.133 -9.227 -5.374 1.00 89.25 125 LEU A CA 1
ATOM 977 C C . LEU A 1 125 ? 1.246 -10.160 -5.845 1.00 89.25 125 LEU A C 1
ATOM 979 O O . LEU A 1 125 ? 1.752 -9.980 -6.946 1.00 89.25 125 LEU A O 1
ATOM 983 N N . MET A 1 126 ? 1.690 -11.079 -4.992 1.00 84.31 126 MET A N 1
ATOM 984 C CA . MET A 1 126 ? 2.887 -11.889 -5.236 1.00 84.31 126 MET A CA 1
ATOM 985 C C . MET A 1 126 ? 2.652 -13.386 -5.014 1.00 84.31 126 MET A C 1
ATOM 987 O O . MET A 1 126 ? 3.610 -14.157 -4.940 1.00 84.31 126 MET A O 1
ATOM 991 N N . HIS A 1 127 ? 1.393 -13.805 -4.899 1.00 72.50 127 HIS A N 1
ATOM 992 C CA . HIS A 1 127 ? 1.001 -15.207 -4.929 1.00 72.50 127 HIS A CA 1
ATOM 993 C C . HIS A 1 127 ? 1.468 -15.818 -6.256 1.00 72.50 127 HIS A C 1
ATOM 995 O O . HIS A 1 127 ? 1.069 -15.368 -7.333 1.00 72.50 127 HIS A O 1
ATOM 1001 N N . ARG A 1 128 ? 2.309 -16.849 -6.161 1.00 57.34 128 ARG A N 1
ATOM 1002 C CA . ARG A 1 128 ? 2.551 -17.791 -7.252 1.00 57.34 128 ARG A CA 1
ATOM 1003 C C . ARG A 1 128 ? 1.637 -18.988 -7.079 1.00 57.34 128 ARG A C 1
ATOM 1005 O O . ARG A 1 128 ? 1.644 -19.536 -5.954 1.00 57.34 128 ARG A O 1
#

Sequence (128 aa):
MIEPVAAPADLPFEERYALLLWLYVRYSAEHARITFSKTIAGGERLEWMVEEFVKANHAATRAYAATLIERGLVPDMPLPSLVYAIVGMVRLPFVLAREAQLAMGYDFMKGKAIDAHANCAIQLLMHR

Foldseek 3Di:
DPDQQADDPPDDLLVRVLSSLLVLLVVLLVPLQVVVVQVVVDDPSVVVCCVPPVVVVVVVLLVSLVVLCVVVLDDDDDSVVSSVVSVCLRHVCSNCQVVCCVVPVDGCSDPVNSNVSSVVSSCVRRPD